Protein AF-A0A0S8GPL0-F1 (afdb_monomer_lite)

Structure (mmCIF, N/CA/C/O backbone):
data_AF-A0A0S8GPL0-F1
#
_entry.id   AF-A0A0S8GPL0-F1
#
loop_
_atom_site.group_PDB
_atom_site.id
_atom_site.type_symbol
_atom_site.label_atom_id
_atom_site.label_alt_id
_atom_site.label_comp_id
_atom_site.label_asym_id
_atom_site.label_entity_id
_atom_site.label_seq_id
_atom_site.pdbx_PDB_ins_code
_atom_site.Cartn_x
_atom_site.Cartn_y
_atom_site.Cartn_z
_atom_site.occupancy
_atom_site.B_iso_or_equiv
_atom_site.auth_seq_id
_atom_site.auth_comp_id
_atom_site.auth_asym_id
_atom_site.auth_atom_id
_atom_site.pdbx_PDB_model_num
ATOM 1 N N . MET A 1 1 ? -3.284 0.633 -14.620 1.00 72.38 1 MET A N 1
ATOM 2 C CA . MET A 1 1 ? -3.315 0.949 -13.178 1.00 72.38 1 MET A CA 1
ATOM 3 C C . MET A 1 1 ? -4.659 0.502 -12.635 1.00 72.38 1 MET A C 1
ATOM 5 O O . MET A 1 1 ? -5.671 0.895 -13.200 1.00 72.38 1 MET A O 1
ATOM 9 N N . VAL A 1 2 ? -4.668 -0.379 -11.635 1.00 86.50 2 VAL A N 1
ATOM 10 C CA . VAL A 1 2 ? -5.903 -0.843 -10.978 1.00 86.50 2 VAL A CA 1
ATOM 11 C C . VAL A 1 2 ? -6.303 0.210 -9.951 1.00 86.50 2 VAL A C 1
ATOM 13 O O . VAL A 1 2 ? -5.435 0.687 -9.233 1.00 86.50 2 VAL A O 1
ATOM 16 N N . THR A 1 3 ? -7.571 0.610 -9.884 1.00 92.25 3 THR A N 1
ATOM 17 C CA . THR A 1 3 ? -8.019 1.690 -8.990 1.00 92.25 3 THR A CA 1
ATOM 18 C C . THR A 1 3 ? -9.196 1.245 -8.128 1.00 92.25 3 THR A C 1
ATOM 20 O O . THR A 1 3 ? -9.976 0.376 -8.514 1.00 92.25 3 THR A O 1
ATOM 23 N N . LEU A 1 4 ? -9.327 1.853 -6.948 1.00 93.88 4 LEU A N 1
ATOM 24 C CA . LEU A 1 4 ? -10.461 1.680 -6.044 1.00 93.88 4 LEU A CA 1
ATOM 25 C C . LEU A 1 4 ? -11.096 3.046 -5.792 1.00 93.88 4 LEU A C 1
ATOM 27 O O . LEU A 1 4 ? -10.395 4.034 -5.578 1.00 93.88 4 LEU A O 1
ATOM 31 N N . LYS A 1 5 ? -12.429 3.114 -5.805 1.00 94.69 5 LYS A N 1
ATOM 32 C CA . LYS A 1 5 ? -13.142 4.369 -5.552 1.00 94.69 5 LYS A CA 1
ATOM 33 C C . LYS A 1 5 ? -12.848 4.889 -4.139 1.00 94.69 5 LYS A C 1
ATOM 35 O O . LYS A 1 5 ? -13.054 4.180 -3.149 1.00 94.69 5 LYS A O 1
ATOM 40 N N . ASP A 1 6 ? -12.433 6.153 -4.065 1.00 93.50 6 ASP A N 1
ATOM 41 C CA . ASP A 1 6 ? -12.004 6.832 -2.835 1.00 93.50 6 ASP A CA 1
ATOM 42 C C . ASP A 1 6 ? -10.872 6.078 -2.106 1.00 93.50 6 ASP A C 1
ATOM 44 O O . ASP A 1 6 ? -10.796 6.103 -0.876 1.00 93.50 6 ASP A O 1
ATOM 48 N N . GLY A 1 7 ? -10.059 5.336 -2.865 1.00 93.81 7 GLY A N 1
ATOM 49 C CA . GLY A 1 7 ? -8.844 4.684 -2.397 1.00 93.81 7 GLY A CA 1
ATOM 50 C C . GLY A 1 7 ? -7.597 5.468 -2.797 1.00 93.81 7 GLY A C 1
ATOM 51 O O . GLY A 1 7 ? -7.623 6.262 -3.740 1.00 93.81 7 GLY A O 1
ATOM 52 N N . ASP A 1 8 ? -6.520 5.211 -2.072 1.00 94.69 8 ASP A N 1
ATOM 53 C CA . ASP A 1 8 ? -5.157 5.614 -2.415 1.00 94.69 8 ASP A CA 1
ATOM 54 C C . ASP A 1 8 ? -4.350 4.355 -2.779 1.00 94.69 8 ASP A C 1
ATOM 56 O O . ASP A 1 8 ? -4.944 3.313 -3.060 1.00 94.69 8 ASP A O 1
ATOM 60 N N . PHE A 1 9 ? -3.023 4.422 -2.790 1.00 95.44 9 PHE A N 1
ATOM 61 C CA . PHE A 1 9 ? -2.147 3.315 -3.155 1.00 95.44 9 PHE A CA 1
ATOM 62 C C . PHE A 1 9 ? -1.194 2.923 -2.036 1.00 95.44 9 PHE A C 1
ATOM 64 O O . PHE A 1 9 ? -0.654 3.757 -1.312 1.00 95.44 9 PHE A O 1
ATOM 71 N N . LEU A 1 10 ? -0.908 1.625 -1.961 1.00 95.12 10 LEU A N 1
ATOM 72 C CA . LEU A 1 10 ? 0.299 1.155 -1.296 1.00 95.12 10 LEU A CA 1
ATOM 73 C C . LEU A 1 10 ? 1.510 1.680 -2.074 1.00 95.12 10 LEU A C 1
ATOM 75 O O . LEU A 1 10 ? 1.669 1.393 -3.259 1.00 95.12 10 LEU A O 1
ATOM 79 N N . ALA A 1 11 ? 2.343 2.463 -1.393 1.00 94.25 11 ALA A N 1
ATOM 80 C CA . ALA A 1 11 ? 3.465 3.186 -1.988 1.00 94.25 11 ALA A CA 1
ATOM 81 C C . ALA A 1 11 ? 4.831 2.704 -1.463 1.00 94.25 11 ALA A C 1
ATOM 83 O O . ALA A 1 11 ? 5.788 3.473 -1.383 1.00 94.25 11 ALA A O 1
ATOM 84 N N . GLU A 1 12 ? 4.931 1.431 -1.066 1.00 96.25 12 GLU A N 1
ATOM 85 C CA . GLU A 1 12 ? 6.222 0.828 -0.730 1.00 96.25 12 GLU A CA 1
ATOM 86 C C . GLU A 1 12 ? 7.065 0.673 -2.001 1.00 96.25 12 GLU A C 1
ATOM 88 O O . GLU A 1 12 ? 6.701 -0.087 -2.895 1.00 96.25 12 GLU A O 1
ATOM 93 N N . LEU A 1 13 ? 8.188 1.394 -2.070 1.00 97.06 13 LEU A N 1
ATOM 94 C CA . LEU A 1 13 ? 9.065 1.478 -3.242 1.00 97.06 13 LEU A CA 1
ATOM 95 C C . LEU A 1 13 ? 9.325 0.111 -3.899 1.00 97.06 13 LEU A C 1
ATOM 97 O O . LEU A 1 13 ? 9.660 -0.847 -3.203 1.00 97.06 13 LEU A O 1
ATOM 101 N N . ALA A 1 14 ? 9.209 0.053 -5.229 1.00 97.50 14 ALA A N 1
ATOM 102 C CA . ALA A 1 14 ? 9.420 -1.135 -6.068 1.00 97.50 14 ALA A CA 1
ATOM 103 C C . ALA A 1 14 ? 8.421 -2.297 -5.867 1.00 97.50 14 ALA A C 1
ATOM 105 O O . ALA A 1 14 ? 8.442 -3.256 -6.640 1.00 97.50 14 ALA A O 1
ATOM 106 N N . LYS A 1 15 ? 7.515 -2.231 -4.882 1.00 97.50 15 LYS A N 1
ATOM 107 C CA . LYS A 1 15 ? 6.478 -3.252 -4.651 1.00 97.50 15 LYS A CA 1
ATOM 108 C C . LYS A 1 15 ? 5.208 -2.961 -5.465 1.00 97.50 15 LYS A C 1
ATOM 110 O O . LYS A 1 15 ? 5.038 -1.833 -5.932 1.00 97.50 15 LYS A O 1
ATOM 115 N N . PRO A 1 16 ? 4.294 -3.939 -5.635 1.00 97.12 16 PRO A N 1
ATOM 116 C CA . PRO A 1 16 ? 3.051 -3.727 -6.371 1.00 97.12 16 PRO A CA 1
ATOM 117 C C . PRO A 1 16 ? 2.232 -2.547 -5.833 1.00 97.12 16 PRO A C 1
ATOM 119 O O . PRO A 1 16 ? 1.774 -2.560 -4.690 1.00 97.12 16 PRO A O 1
ATOM 122 N N . MET A 1 17 ? 1.999 -1.544 -6.682 1.00 96.94 17 MET A N 1
ATOM 123 C CA . MET A 1 17 ? 1.196 -0.364 -6.365 1.00 96.94 17 MET A CA 1
ATOM 124 C C . MET A 1 17 ? -0.299 -0.708 -6.421 1.00 96.94 17 MET A C 1
ATOM 126 O O . MET A 1 17 ? -0.999 -0.427 -7.399 1.00 96.94 17 MET A O 1
ATOM 130 N N . LEU A 1 18 ? -0.783 -1.383 -5.380 1.00 95.69 18 LEU A N 1
ATOM 131 C CA . LEU A 1 18 ? -2.178 -1.795 -5.252 1.00 95.69 18 LEU A CA 1
ATOM 132 C C . LEU A 1 18 ? -3.012 -0.724 -4.548 1.00 95.69 18 LEU A C 1
ATOM 134 O O . LEU A 1 18 ? -2.521 -0.094 -3.609 1.00 95.69 18 LEU A O 1
ATOM 138 N N . PRO A 1 19 ? -4.275 -0.529 -4.961 1.00 95.62 19 PRO A N 1
ATOM 139 C CA . PRO A 1 19 ? -5.142 0.417 -4.292 1.00 95.62 19 PRO A CA 1
ATOM 140 C C . PRO A 1 19 ? -5.517 -0.071 -2.884 1.00 95.62 19 PRO A C 1
ATOM 142 O O . PRO A 1 19 ? -5.835 -1.243 -2.680 1.00 95.62 19 PRO A O 1
ATOM 145 N N . SER A 1 20 ? -5.526 0.841 -1.919 1.00 95.38 20 SER A N 1
ATOM 146 C CA . SER A 1 20 ? -5.933 0.624 -0.532 1.00 95.38 20 SER A CA 1
ATOM 147 C C . SER A 1 20 ? -6.900 1.725 -0.094 1.00 95.38 20 SER A C 1
ATOM 149 O O . SER A 1 20 ? -7.046 2.754 -0.754 1.00 95.38 20 SER A O 1
ATOM 151 N N . LYS A 1 21 ? -7.619 1.515 1.010 1.00 94.75 21 LYS A N 1
ATOM 152 C CA . LYS A 1 21 ? -8.528 2.528 1.553 1.00 94.75 21 LYS A CA 1
ATOM 153 C C . LYS A 1 21 ? -8.222 2.782 3.014 1.00 94.75 21 LYS A C 1
ATOM 155 O O . LYS A 1 21 ? -8.416 1.908 3.855 1.00 94.75 21 LYS A O 1
ATOM 160 N N . GLU A 1 22 ? -7.792 4.000 3.308 1.00 93.75 22 GLU A N 1
ATOM 161 C CA . GLU A 1 22 ? -7.573 4.444 4.676 1.00 93.75 22 GLU A CA 1
ATOM 162 C C . GLU A 1 22 ? -8.880 4.932 5.306 1.00 93.75 22 GLU A C 1
ATOM 164 O O . GLU A 1 22 ? -9.626 5.724 4.726 1.00 93.75 22 GLU A O 1
ATOM 169 N N . ILE A 1 23 ? -9.156 4.472 6.526 1.00 92.81 23 ILE A N 1
ATOM 170 C CA . ILE A 1 23 ? -10.328 4.875 7.304 1.00 92.81 23 ILE A CA 1
AT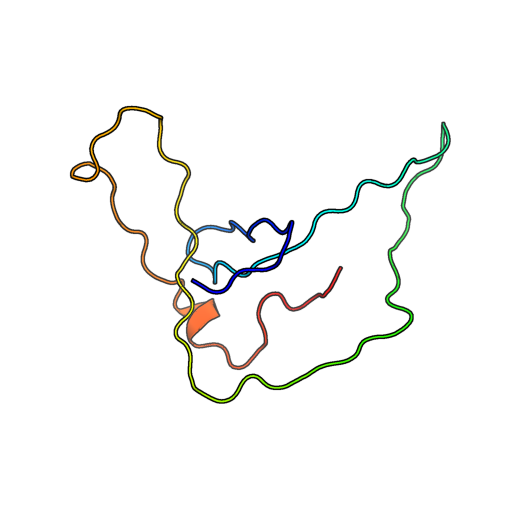OM 171 C C . ILE A 1 23 ? -9.846 5.461 8.626 1.00 92.81 23 ILE A C 1
ATOM 173 O O . ILE A 1 23 ? -9.083 4.839 9.362 1.00 92.81 23 ILE A O 1
ATOM 177 N N . LYS A 1 24 ? -10.321 6.666 8.948 1.00 93.44 24 LYS A N 1
ATOM 178 C CA . LYS A 1 24 ? -10.023 7.335 10.217 1.00 93.44 24 LYS A CA 1
ATOM 179 C C . LYS A 1 24 ? -11.091 6.980 11.244 1.00 93.44 24 LYS A C 1
ATOM 181 O O . LYS A 1 24 ? -12.276 7.203 11.009 1.00 93.44 24 LYS A O 1
ATOM 186 N N . ILE A 1 25 ? -10.659 6.462 12.390 1.00 94.00 25 ILE A N 1
ATOM 187 C CA . ILE A 1 25 ? -11.529 6.083 13.507 1.00 94.00 25 ILE A CA 1
ATOM 188 C C . ILE A 1 25 ? -11.193 6.981 14.696 1.00 94.00 25 ILE A C 1
ATOM 190 O O . ILE A 1 25 ? -10.030 7.120 15.070 1.00 94.00 25 ILE A O 1
ATOM 194 N N . ALA A 1 26 ? -12.211 7.604 15.289 1.00 95.94 26 ALA A N 1
ATOM 195 C CA . ALA A 1 26 ? -12.037 8.394 16.499 1.00 95.94 26 ALA A CA 1
ATOM 196 C C . ALA A 1 26 ? -11.744 7.470 17.690 1.00 95.94 26 ALA A C 1
ATOM 198 O O . ALA A 1 26 ? -12.537 6.582 18.003 1.00 95.94 26 ALA A O 1
ATOM 199 N N . LEU A 1 27 ? -10.619 7.704 18.365 1.00 95.88 27 LEU A N 1
ATOM 200 C CA . LEU A 1 27 ? -10.256 6.999 19.590 1.00 95.88 27 LEU A CA 1
ATOM 201 C C . LEU A 1 27 ? -10.596 7.863 20.806 1.00 95.88 27 LEU A C 1
ATOM 203 O O . LEU A 1 27 ? -10.225 9.041 20.830 1.00 95.88 27 LEU A O 1
ATOM 207 N N . PRO A 1 28 ? -11.280 7.310 21.822 1.00 95.75 28 PRO A N 1
ATOM 208 C CA . PRO A 1 28 ? -11.495 8.021 23.071 1.00 95.75 28 PRO A CA 1
ATOM 209 C C . PRO A 1 28 ? -10.171 8.410 23.733 1.00 95.75 28 PRO A C 1
ATOM 211 O O . PRO A 1 28 ? -9.166 7.704 23.625 1.00 95.75 28 PRO A O 1
ATOM 214 N N . SER A 1 29 ? -10.185 9.531 24.456 1.00 96.00 29 SER A N 1
ATOM 215 C CA . SER A 1 29 ? -9.005 10.005 25.180 1.00 96.00 29 SER A CA 1
ATOM 216 C C . SER A 1 29 ? -8.488 8.933 26.143 1.00 96.00 29 SER A C 1
ATOM 218 O O . SER A 1 29 ? -9.260 8.337 26.893 1.00 96.00 29 SER A O 1
ATOM 220 N N . GLY A 1 30 ? -7.179 8.680 26.103 1.00 95.94 30 GLY A N 1
ATOM 221 C CA . GLY A 1 30 ? -6.516 7.676 26.937 1.00 95.94 30 GLY A CA 1
ATOM 222 C C . GLY A 1 30 ? -6.658 6.224 26.462 1.00 95.94 30 GLY A C 1
ATOM 223 O O . GLY A 1 30 ? -6.131 5.338 27.129 1.00 95.94 30 GLY A O 1
ATOM 224 N N . MET A 1 31 ? -7.327 5.955 25.335 1.00 95.62 31 MET A N 1
ATOM 225 C CA . MET A 1 31 ? -7.391 4.610 24.751 1.00 95.62 31 MET A CA 1
ATOM 226 C C . MET A 1 31 ? -6.315 4.390 23.683 1.00 95.62 31 MET A C 1
ATOM 228 O O . MET A 1 31 ? -5.917 5.312 22.974 1.00 95.62 31 MET A O 1
ATOM 232 N N . ALA A 1 32 ? -5.887 3.136 23.542 1.00 94.88 32 ALA A N 1
ATOM 233 C CA . ALA A 1 32 ? -4.976 2.683 22.498 1.00 94.88 32 ALA A CA 1
ATOM 234 C C . ALA A 1 32 ? -5.637 1.586 21.656 1.00 94.88 32 ALA A C 1
ATOM 236 O O . ALA A 1 32 ? -6.384 0.753 22.175 1.00 94.88 32 ALA A O 1
ATOM 237 N N . VAL A 1 33 ? -5.337 1.563 20.357 1.00 94.06 33 VAL A N 1
ATOM 238 C CA . VAL A 1 33 ? -5.733 0.455 19.478 1.00 94.06 33 VAL A CA 1
ATOM 239 C C . VAL A 1 33 ? -4.894 -0.765 19.831 1.00 94.06 33 VAL A C 1
ATOM 241 O O . VAL A 1 33 ? -3.669 -0.695 19.826 1.00 94.06 33 VAL A O 1
ATOM 244 N N . MET A 1 34 ? -5.556 -1.882 20.128 1.00 94.12 34 MET A N 1
ATOM 245 C CA . MET A 1 34 ? -4.883 -3.151 20.424 1.00 94.12 34 MET A CA 1
ATOM 246 C C . MET A 1 34 ? -4.783 -4.045 19.192 1.00 94.12 34 MET A C 1
ATOM 248 O O . MET A 1 34 ? -3.730 -4.610 18.917 1.00 94.12 34 MET A O 1
ATOM 252 N N . SER A 1 35 ? -5.879 -4.185 18.447 1.00 93.12 35 SER A N 1
ATOM 253 C CA . SER A 1 35 ? -5.919 -4.974 17.216 1.00 93.12 35 SER A CA 1
ATOM 254 C C . SER A 1 35 ? -7.109 -4.568 16.353 1.00 93.12 35 SER A C 1
ATOM 256 O O . SER A 1 35 ? -8.083 -4.004 16.856 1.00 93.12 35 SER A O 1
ATOM 258 N N . VAL A 1 36 ? -7.027 -4.888 15.064 1.00 93.62 36 VAL A N 1
ATOM 259 C CA . VAL A 1 36 ? -8.152 -4.863 14.127 1.00 93.62 36 VAL A CA 1
ATOM 260 C C . VAL A 1 36 ? -8.438 -6.308 13.735 1.00 93.62 36 VAL A C 1
ATOM 262 O O . VAL A 1 36 ? -7.515 -7.070 13.452 1.00 93.62 36 VAL A O 1
ATOM 265 N N . GLN A 1 37 ? -9.709 -6.702 13.754 1.00 94.69 37 GLN A N 1
ATOM 266 C CA . GLN A 1 37 ? -10.138 -8.050 13.394 1.00 94.69 37 GLN A CA 1
ATOM 267 C C . GLN A 1 37 ? -11.099 -7.984 12.213 1.00 94.69 37 GLN A C 1
ATOM 269 O O . GLN A 1 37 ? -12.074 -7.232 12.230 1.00 94.69 37 GLN A O 1
ATOM 274 N N . VAL A 1 38 ? -10.826 -8.793 11.193 1.00 94.31 38 VAL A N 1
ATOM 275 C CA . VAL A 1 38 ? -11.703 -8.942 10.031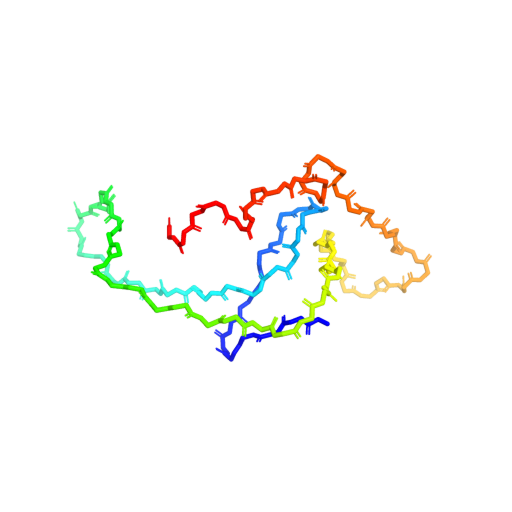 1.00 94.31 38 VAL A CA 1
ATOM 276 C C . VAL A 1 38 ? -12.795 -9.941 10.397 1.00 94.31 38 VAL A C 1
ATOM 278 O O . VAL A 1 38 ? -12.525 -11.131 10.531 1.00 94.31 38 VAL A O 1
ATOM 281 N N . ALA A 1 39 ? -14.022 -9.456 10.583 1.00 96.25 39 ALA A N 1
ATOM 282 C CA . ALA A 1 39 ? -15.156 -10.312 10.932 1.00 96.25 39 ALA A CA 1
ATOM 283 C C . ALA A 1 39 ? -15.687 -11.118 9.733 1.00 96.25 39 ALA A C 1
ATOM 285 O O . ALA A 1 39 ? -16.163 -12.235 9.909 1.00 96.25 39 ALA A O 1
ATOM 286 N N . ASN A 1 40 ? -15.613 -10.556 8.522 1.00 96.06 40 ASN A N 1
ATOM 287 C CA . ASN A 1 40 ? -16.026 -11.214 7.285 1.00 96.06 40 ASN A CA 1
ATOM 288 C C . ASN A 1 40 ? -15.239 -10.664 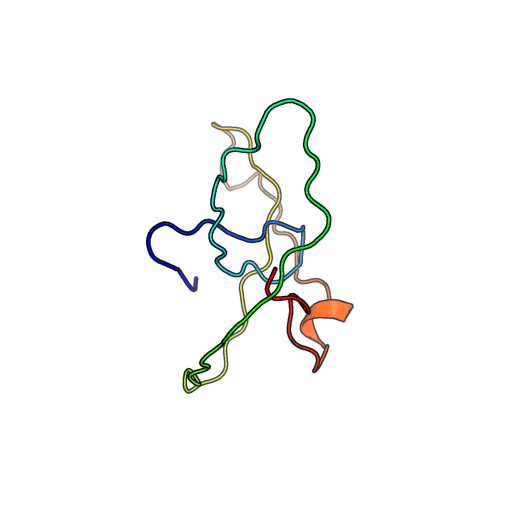6.083 1.00 96.06 40 ASN A C 1
ATOM 290 O O . ASN A 1 40 ? -14.800 -9.512 6.101 1.00 96.06 40 ASN A O 1
ATOM 294 N N . THR A 1 41 ? -15.080 -11.479 5.042 1.00 95.38 41 THR A N 1
ATOM 295 C CA . THR A 1 41 ? -14.458 -11.099 3.771 1.00 95.38 41 THR A CA 1
ATOM 296 C C . THR A 1 41 ? -15.089 -11.891 2.631 1.00 95.38 41 THR A C 1
ATOM 298 O O . THR A 1 41 ? -15.310 -13.094 2.746 1.00 95.38 41 THR A O 1
ATOM 301 N N . GLU A 1 42 ? -15.351 -11.210 1.523 1.00 96.06 42 GLU A N 1
ATOM 302 C CA . GLU A 1 42 ? -15.753 -11.821 0.260 1.00 96.06 42 GLU A CA 1
ATOM 303 C C . GLU A 1 42 ? -14.658 -11.544 -0.768 1.00 96.06 42 GLU A C 1
ATOM 305 O O . GLU A 1 42 ? -14.007 -10.495 -0.732 1.00 96.06 42 GLU A O 1
ATOM 310 N N . LYS A 1 43 ? -14.418 -12.511 -1.651 1.00 92.44 43 LYS A N 1
ATOM 311 C CA . LYS A 1 43 ? -13.402 -12.420 -2.698 1.00 92.44 43 LYS A CA 1
ATOM 312 C C . LYS A 1 43 ? -14.036 -12.758 -4.032 1.00 92.44 43 LYS A C 1
ATOM 314 O O . LYS A 1 43 ? -14.775 -13.734 -4.132 1.00 92.44 43 LYS A O 1
ATOM 319 N N . GLU A 1 44 ? -13.683 -11.977 -5.038 1.00 94.44 44 GLU A N 1
ATOM 320 C CA . GLU A 1 44 ? -14.060 -12.202 -6.425 1.00 94.44 44 GLU A CA 1
ATOM 321 C C . GLU A 1 44 ? -12.790 -12.231 -7.273 1.00 94.44 44 GLU A C 1
ATOM 323 O O . GLU A 1 44 ? -11.873 -11.432 -7.068 1.00 94.44 44 GLU A O 1
ATOM 328 N N . GLU A 1 45 ? -12.720 -13.190 -8.189 1.00 93.00 45 GLU A N 1
ATOM 329 C CA . GLU A 1 45 ? -11.591 -13.327 -9.097 1.00 93.00 45 GLU A CA 1
ATOM 330 C C . GLU A 1 45 ? -11.782 -12.411 -10.306 1.00 93.00 45 GLU A C 1
ATOM 332 O O . GLU A 1 45 ? -12.814 -12.441 -10.976 1.00 93.00 45 GLU A O 1
ATOM 337 N N . ILE A 1 46 ? -10.766 -11.602 -10.598 1.00 90.94 46 ILE A N 1
ATOM 338 C CA . ILE A 1 46 ? -10.730 -10.775 -11.801 1.00 90.94 46 ILE A CA 1
ATOM 339 C C . ILE A 1 46 ? -10.014 -11.585 -12.877 1.00 90.94 46 ILE A C 1
ATOM 341 O O . ILE A 1 46 ? -8.821 -11.850 -12.760 1.00 90.94 46 ILE A O 1
ATOM 345 N N . ALA A 1 47 ? -10.744 -11.986 -13.917 1.00 94.12 47 ALA A N 1
ATOM 346 C CA . ALA A 1 47 ? -10.205 -12.839 -14.968 1.00 94.12 47 ALA A CA 1
ATOM 347 C C . ALA A 1 47 ? -9.047 -12.169 -15.729 1.00 94.12 47 ALA A C 1
ATOM 349 O O . ALA A 1 47 ? -9.189 -11.055 -16.231 1.00 94.12 47 ALA A O 1
ATOM 350 N N . GLY A 1 48 ? -7.940 -12.896 -15.884 1.00 92.62 48 GLY A N 1
ATOM 351 C CA . GLY A 1 48 ? -6.770 -12.475 -16.653 1.00 92.62 48 GLY A CA 1
ATOM 352 C C . GLY A 1 48 ? -5.475 -12.523 -15.846 1.00 92.62 48 GLY A C 1
ATOM 353 O O . GLY A 1 48 ? -5.463 -12.870 -14.669 1.00 92.62 48 GLY A O 1
ATOM 354 N N . GLU A 1 49 ? -4.377 -12.156 -16.501 1.00 92.62 49 GLU A N 1
ATOM 355 C CA . GLU A 1 49 ? -3.064 -12.009 -15.876 1.00 92.62 49 GLU A CA 1
ATOM 356 C C . GLU A 1 49 ? -2.621 -10.552 -15.983 1.00 92.62 49 GLU A C 1
ATOM 358 O O . GLU A 1 49 ? -2.713 -9.931 -17.046 1.00 92.62 49 GLU A O 1
ATOM 363 N N . TYR A 1 50 ? -2.149 -9.994 -14.869 1.00 92.69 50 TYR A N 1
ATOM 364 C CA . TYR A 1 50 ? -1.803 -8.582 -14.771 1.00 92.69 50 TYR A CA 1
ATOM 365 C C . TYR A 1 50 ? -0.427 -8.412 -14.140 1.00 92.69 50 TYR A C 1
ATOM 367 O O . TYR A 1 50 ? -0.172 -8.894 -13.038 1.00 92.69 50 TYR A O 1
ATOM 375 N N . HIS A 1 51 ? 0.437 -7.653 -14.810 1.00 94.12 51 HIS A N 1
ATOM 376 C CA . HIS A 1 51 ? 1.693 -7.194 -14.234 1.00 94.12 51 HIS A CA 1
ATOM 377 C C . HIS A 1 51 ? 1.468 -5.829 -13.572 1.00 94.12 51 HIS A C 1
ATOM 379 O O . HIS A 1 51 ? 1.317 -4.809 -14.249 1.00 94.12 51 HIS A O 1
ATOM 385 N N . ILE A 1 52 ? 1.347 -5.821 -12.243 1.00 95.31 52 ILE A N 1
ATOM 386 C CA . ILE A 1 52 ? 1.005 -4.612 -11.483 1.00 95.31 52 ILE A CA 1
ATOM 387 C C . ILE A 1 52 ? 2.176 -3.627 -11.510 1.00 95.31 52 ILE A C 1
ATOM 389 O O . ILE A 1 52 ? 3.324 -4.009 -11.318 1.00 95.31 52 ILE A O 1
ATOM 393 N N . PHE A 1 53 ? 1.889 -2.346 -11.732 1.00 96.12 53 PHE A N 1
ATOM 394 C CA . PHE A 1 53 ? 2.911 -1.299 -11.771 1.00 96.12 53 PHE A CA 1
ATOM 395 C C . PHE A 1 53 ? 3.633 -1.169 -10.412 1.00 96.12 53 PHE A C 1
ATOM 397 O O . PHE A 1 53 ? 2.944 -1.182 -9.387 1.00 96.12 53 PHE A O 1
ATOM 404 N N . PRO A 1 54 ? 4.973 -1.044 -10.374 1.00 97.25 54 PRO A N 1
ATOM 405 C CA . PRO A 1 54 ? 5.714 -0.891 -9.125 1.00 97.25 54 PRO A CA 1
ATOM 406 C C . PRO A 1 54 ? 5.572 0.526 -8.566 1.00 97.25 54 PRO A C 1
ATOM 408 O O . PRO A 1 54 ? 5.608 1.508 -9.314 1.00 97.25 54 PRO A O 1
ATOM 411 N N . ALA A 1 55 ? 5.441 0.657 -7.248 1.00 97.06 55 ALA A N 1
ATOM 412 C CA . ALA A 1 55 ? 5.362 1.963 -6.609 1.00 97.06 55 ALA A CA 1
ATOM 413 C C . ALA A 1 55 ? 6.666 2.754 -6.800 1.00 97.06 55 ALA A C 1
ATOM 415 O O . ALA A 1 55 ? 7.766 2.249 -6.563 1.00 97.06 55 ALA A O 1
ATOM 416 N N . GLN A 1 56 ? 6.514 4.010 -7.216 1.00 95.69 56 GLN A N 1
ATOM 417 C CA . GLN A 1 56 ? 7.604 4.932 -7.530 1.00 95.69 56 GLN A CA 1
ATOM 418 C C . GLN A 1 56 ? 7.827 5.923 -6.378 1.00 95.69 56 GLN A C 1
ATOM 420 O O . GLN A 1 56 ? 6.898 6.190 -5.608 1.00 95.69 56 GLN A O 1
ATOM 425 N N . PRO A 1 57 ? 9.034 6.495 -6.237 1.00 93.69 57 PRO A N 1
ATOM 426 C CA . PRO A 1 57 ? 9.281 7.509 -5.223 1.00 93.69 57 PRO A CA 1
ATOM 427 C C . PRO A 1 57 ? 8.502 8.801 -5.532 1.00 93.69 57 PRO A C 1
ATOM 429 O O . PRO A 1 57 ? 8.225 9.101 -6.696 1.00 93.69 57 PRO A O 1
ATOM 432 N N . PRO A 1 58 ? 8.166 9.611 -4.511 1.00 91.25 58 PRO A N 1
ATOM 433 C CA . PRO A 1 58 ? 7.528 10.899 -4.736 1.00 91.25 58 PRO A CA 1
ATOM 434 C C . PRO A 1 58 ? 8.448 11.823 -5.541 1.00 91.25 58 PRO A C 1
ATOM 436 O O . PRO A 1 58 ? 9.635 11.963 -5.243 1.00 91.25 58 PRO A O 1
ATOM 439 N N . VAL A 1 59 ? 7.876 12.508 -6.528 1.00 89.44 59 VAL A N 1
ATOM 440 C CA . VAL A 1 59 ? 8.594 13.462 -7.381 1.00 89.44 59 VAL A CA 1
ATOM 441 C C . VAL A 1 59 ? 8.274 14.881 -6.926 1.00 89.44 59 VAL A C 1
ATOM 443 O O . VAL A 1 59 ? 7.126 15.206 -6.610 1.00 89.44 59 VAL A O 1
ATOM 446 N N . LYS A 1 60 ? 9.286 15.757 -6.871 1.00 88.81 60 LYS A N 1
ATOM 447 C CA . LYS A 1 60 ? 9.040 17.169 -6.550 1.00 88.81 60 LYS A CA 1
ATOM 448 C C . LYS A 1 60 ? 8.263 17.818 -7.690 1.00 88.81 60 LYS A C 1
ATOM 450 O O . LYS A 1 60 ? 8.597 17.653 -8.860 1.00 88.81 60 LYS A O 1
ATOM 455 N N . ILE A 1 61 ? 7.278 18.629 -7.327 1.00 88.69 61 ILE A N 1
ATOM 456 C CA . ILE A 1 61 ? 6.497 19.416 -8.280 1.00 88.69 61 ILE A CA 1
ATOM 457 C C . ILE A 1 61 ? 7.447 20.318 -9.087 1.00 88.69 61 ILE A C 1
ATOM 459 O O . ILE A 1 61 ? 8.241 21.056 -8.503 1.00 88.69 61 ILE A O 1
ATOM 463 N N . GLY A 1 62 ? 7.361 20.260 -10.419 1.00 85.62 62 GLY A N 1
ATOM 464 C CA . GLY A 1 62 ? 8.157 21.086 -11.335 1.00 85.62 62 GLY A CA 1
ATOM 465 C C . GLY A 1 62 ? 9.438 20.441 -11.878 1.00 85.62 62 GLY A C 1
ATOM 466 O O . GLY A 1 62 ? 10.119 21.079 -12.678 1.00 85.62 62 GLY A O 1
ATOM 467 N N . LEU A 1 63 ? 9.769 19.202 -11.492 1.00 83.81 63 LEU A N 1
ATOM 468 C CA . LEU A 1 63 ? 10.727 18.390 -12.253 1.00 83.81 63 LEU A CA 1
ATOM 469 C C . LEU A 1 63 ? 10.093 17.952 -13.580 1.00 83.81 63 LEU A C 1
ATOM 471 O O . LEU A 1 63 ? 8.917 17.598 -13.612 1.00 83.81 63 LEU A O 1
ATOM 475 N N . SER A 1 64 ? 10.868 17.982 -14.664 1.00 77.50 64 SER A N 1
ATOM 476 C CA . SER A 1 64 ? 10.463 17.380 -15.936 1.00 77.50 64 SER A CA 1
ATOM 477 C C . SER A 1 64 ? 10.619 15.859 -15.888 1.00 77.50 64 SER A C 1
ATOM 479 O O . SER A 1 64 ? 11.546 15.354 -15.252 1.00 77.50 64 SER A O 1
ATOM 481 N N . ASP A 1 65 ? 9.747 15.146 -16.606 1.00 71.56 65 ASP A N 1
ATOM 482 C CA . ASP A 1 65 ? 9.713 13.675 -16.650 1.00 71.56 65 ASP A CA 1
ATOM 483 C C . ASP A 1 65 ? 11.044 13.050 -17.105 1.00 71.56 65 ASP A C 1
ATOM 485 O O . ASP A 1 65 ? 11.405 11.971 -16.653 1.00 71.56 65 ASP A O 1
ATOM 489 N N . GLU A 1 66 ? 11.827 13.755 -17.929 1.00 74.00 66 GLU A N 1
ATOM 490 C CA . GLU A 1 66 ? 13.160 13.316 -18.382 1.00 74.00 66 GLU A CA 1
ATOM 491 C C . GLU A 1 66 ? 14.188 13.164 -17.245 1.00 74.00 66 GLU A C 1
ATOM 493 O O . GLU A 1 66 ? 15.243 12.573 -17.451 1.00 74.00 66 GLU A O 1
ATOM 498 N N . ASN A 1 67 ? 13.899 13.698 -16.055 1.00 74.31 67 ASN A N 1
ATOM 499 C CA . ASN A 1 67 ? 14.770 13.630 -14.879 1.00 74.31 67 ASN A CA 1
ATOM 500 C C . ASN A 1 67 ? 14.239 12.682 -13.790 1.00 74.31 67 ASN A C 1
ATOM 502 O O . ASN A 1 67 ? 14.703 12.748 -12.647 1.00 74.31 67 ASN A O 1
ATOM 506 N N . VAL A 1 68 ? 13.237 11.854 -14.099 1.00 84.06 68 VAL A N 1
ATOM 507 C CA . VAL A 1 68 ? 12.668 10.890 -13.152 1.00 84.06 68 VAL A CA 1
ATOM 508 C C . VAL A 1 68 ? 13.077 9.485 -13.569 1.00 84.06 68 VAL A C 1
ATOM 510 O O . VAL A 1 68 ? 12.552 8.933 -14.533 1.00 84.06 68 VAL A O 1
ATOM 513 N N . ASP A 1 69 ? 14.007 8.901 -12.818 1.00 89.00 69 ASP A N 1
ATOM 514 C CA . ASP A 1 69 ? 14.392 7.508 -13.014 1.00 89.00 69 ASP A CA 1
ATOM 515 C C . ASP A 1 69 ? 13.230 6.582 -12.639 1.00 89.00 69 ASP A C 1
ATOM 517 O O . ASP A 1 69 ? 12.618 6.717 -11.574 1.00 89.00 69 ASP A O 1
ATOM 521 N N . PHE A 1 70 ? 12.946 5.619 -13.514 1.00 93.31 70 PHE A N 1
ATOM 522 C CA . PHE A 1 70 ? 11.988 4.563 -13.230 1.00 93.31 70 PHE A CA 1
ATOM 523 C C . PHE A 1 70 ? 12.614 3.519 -12.304 1.00 93.31 70 PHE A C 1
ATOM 525 O O . PHE A 1 70 ? 13.710 3.012 -12.552 1.00 93.31 70 PHE A O 1
ATOM 532 N N . VAL A 1 71 ? 11.897 3.183 -11.239 1.00 96.12 71 VAL A N 1
ATOM 533 C CA . VAL A 1 71 ? 12.274 2.120 -10.315 1.00 96.12 71 VAL A CA 1
ATOM 534 C C . VAL A 1 71 ? 11.621 0.822 -10.766 1.00 96.12 71 VAL A C 1
ATOM 536 O O . VAL A 1 71 ? 10.395 0.691 -10.747 1.00 96.12 71 VAL A O 1
ATOM 539 N N . GLU A 1 72 ? 12.463 -0.132 -11.155 1.00 97.38 72 GLU A N 1
ATOM 540 C CA . GLU A 1 72 ? 12.051 -1.470 -11.577 1.00 97.38 72 GLU A CA 1
ATOM 541 C C . GLU A 1 72 ? 11.387 -2.270 -10.438 1.00 97.38 72 GLU A C 1
ATOM 543 O O . GLU A 1 72 ? 11.667 -2.017 -9.261 1.00 97.38 72 GLU A O 1
ATOM 548 N N . PRO A 1 73 ? 10.526 -3.254 -10.765 1.00 97.94 73 PRO A N 1
ATOM 549 C CA . PRO A 1 73 ? 9.894 -4.129 -9.783 1.00 97.94 73 PRO A CA 1
ATOM 550 C C . PRO A 1 73 ? 10.893 -4.864 -8.883 1.00 97.94 73 PRO A C 1
ATOM 552 O O . PRO A 1 73 ? 11.903 -5.398 -9.346 1.00 97.94 73 PRO A O 1
ATOM 555 N N . ASP A 1 74 ? 10.565 -4.972 -7.596 1.00 98.12 74 ASP A N 1
ATOM 556 C CA . ASP A 1 74 ? 11.290 -5.836 -6.668 1.00 98.12 74 ASP A CA 1
ATOM 557 C C . ASP A 1 74 ? 11.126 -7.305 -7.093 1.00 98.12 74 ASP A C 1
ATOM 559 O O . ASP A 1 74 ? 10.035 -7.880 -7.027 1.00 98.12 74 ASP A O 1
ATOM 563 N N . ASN A 1 75 ? 12.225 -7.924 -7.524 1.00 97.25 75 ASN A N 1
ATOM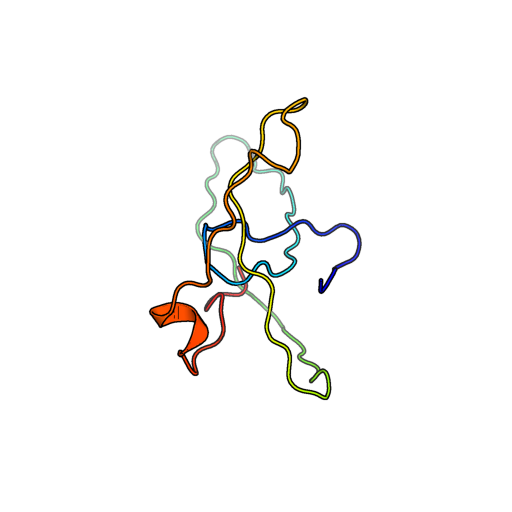 564 C CA . ASN A 1 75 ? 12.219 -9.280 -8.059 1.00 97.25 75 ASN A CA 1
ATOM 565 C C . ASN A 1 75 ? 11.749 -10.328 -7.033 1.00 97.25 75 ASN A C 1
ATOM 567 O O . ASN A 1 75 ? 11.055 -11.275 -7.406 1.00 97.25 75 ASN A O 1
ATOM 571 N N . GLU A 1 76 ? 12.079 -10.171 -5.748 1.00 96.88 76 GLU A N 1
ATOM 572 C CA . GLU A 1 76 ? 11.668 -11.133 -4.717 1.00 96.88 76 GLU A CA 1
ATOM 573 C C . GLU A 1 76 ? 10.151 -11.094 -4.496 1.00 96.88 76 GLU A C 1
ATOM 575 O O . GLU A 1 76 ? 9.519 -12.140 -4.324 1.00 96.88 76 GLU A O 1
ATOM 580 N N . ILE A 1 77 ? 9.548 -9.902 -4.556 1.00 97.12 77 ILE A N 1
ATOM 581 C CA . ILE A 1 77 ? 8.098 -9.729 -4.404 1.00 97.12 77 ILE A CA 1
ATOM 582 C C . ILE A 1 77 ? 7.350 -10.183 -5.659 1.00 97.12 77 ILE A C 1
ATOM 584 O O . ILE A 1 77 ? 6.363 -10.909 -5.551 1.00 97.12 77 ILE A O 1
ATOM 588 N N . TYR A 1 78 ? 7.811 -9.793 -6.846 1.00 96.69 78 TYR A N 1
ATOM 589 C CA . TYR A 1 78 ? 7.108 -10.069 -8.103 1.00 96.69 78 TYR A CA 1
ATOM 590 C C . TYR A 1 78 ? 7.250 -11.511 -8.595 1.00 96.69 78 TYR A C 1
ATOM 592 O O . TYR A 1 78 ? 6.376 -11.996 -9.311 1.00 96.69 78 TYR A O 1
ATOM 600 N N . SER A 1 79 ? 8.313 -12.209 -8.193 1.00 96.25 79 SER A N 1
ATOM 601 C CA . SER A 1 79 ? 8.482 -13.641 -8.469 1.00 96.25 79 SER A CA 1
ATOM 602 C C . SER A 1 79 ? 7.803 -14.537 -7.422 1.00 96.25 79 SER A C 1
ATOM 604 O O . SER A 1 79 ? 7.849 -15.765 -7.530 1.00 96.25 79 SER A O 1
ATOM 606 N N . SER A 1 80 ? 7.186 -13.951 -6.392 1.00 95.81 80 SER A N 1
ATOM 607 C CA . SER A 1 80 ? 6.502 -14.690 -5.334 1.00 95.81 80 SER A CA 1
ATOM 608 C C . SER A 1 80 ? 5.134 -15.202 -5.785 1.00 95.81 80 SER A C 1
ATOM 610 O O . SER A 1 80 ? 4.376 -14.514 -6.459 1.00 95.81 80 SER A O 1
ATOM 612 N N . SER A 1 81 ? 4.773 -16.403 -5.329 1.00 93.62 81 SER A N 1
ATOM 613 C CA . SER A 1 81 ? 3.406 -16.938 -5.441 1.00 93.62 81 SER A CA 1
ATOM 614 C C . SER A 1 81 ? 2.503 -16.530 -4.270 1.00 93.62 81 SER A C 1
ATOM 616 O O . SER A 1 81 ? 1.320 -16.869 -4.253 1.00 93.62 81 SER A O 1
ATOM 618 N N . GLN A 1 82 ? 3.047 -15.834 -3.267 1.00 94.62 82 GLN A N 1
ATOM 619 C CA . GLN A 1 82 ? 2.273 -15.330 -2.136 1.00 94.62 82 GLN A CA 1
ATOM 620 C C . GLN A 1 82 ? 1.606 -13.996 -2.492 1.00 94.62 82 GLN A C 1
ATOM 622 O O . GLN A 1 82 ? 2.240 -13.155 -3.130 1.00 94.62 82 GLN A O 1
ATOM 627 N N . PRO A 1 83 ? 0.361 -13.756 -2.044 1.00 92.62 83 PRO A N 1
ATOM 628 C CA . PRO A 1 83 ? -0.307 -12.485 -2.281 1.00 92.62 83 PRO A CA 1
ATOM 629 C C . PRO A 1 83 ? 0.434 -11.336 -1.586 1.00 92.62 83 PRO A C 1
ATOM 631 O O . PRO A 1 83 ? 0.885 -11.462 -0.443 1.00 92.62 83 PRO A O 1
ATOM 634 N N . TYR A 1 84 ? 0.504 -10.197 -2.271 1.00 94.25 84 TYR A N 1
ATOM 635 C CA . TYR A 1 84 ? 0.978 -8.933 -1.720 1.00 94.25 84 TYR A CA 1
ATOM 636 C C . TYR A 1 84 ? -0.184 -7.923 -1.652 1.00 94.25 84 TYR A C 1
ATOM 638 O O . TYR A 1 84 ? -0.937 -7.828 -2.619 1.00 94.25 84 TYR A O 1
ATOM 646 N N . PRO A 1 85 ? -0.325 -7.147 -0.562 1.00 94.88 85 PRO A N 1
ATOM 647 C CA . PRO A 1 85 ? 0.262 -7.418 0.748 1.00 94.88 85 PRO A CA 1
ATOM 648 C C . PRO A 1 85 ? -0.316 -8.715 1.340 1.00 94.88 85 PRO A C 1
ATOM 650 O O . PRO A 1 85 ? -1.396 -9.171 0.971 1.00 94.88 85 PRO A O 1
ATOM 653 N N . SER A 1 86 ? 0.392 -9.311 2.298 1.00 91.19 86 SER A N 1
ATOM 654 C CA . SER A 1 86 ? -0.036 -10.574 2.920 1.00 91.19 86 SER A CA 1
ATOM 655 C C . SER A 1 86 ? -1.180 -10.415 3.929 1.00 91.19 86 SER A C 1
ATOM 657 O O . SER A 1 86 ? -1.800 -11.404 4.322 1.00 91.19 86 SER A O 1
ATOM 659 N N . LYS A 1 87 ? -1.468 -9.181 4.365 1.00 90.94 87 LYS A N 1
ATOM 660 C CA . LYS A 1 87 ? -2.509 -8.847 5.345 1.00 90.94 87 LYS A CA 1
ATOM 661 C C . LYS A 1 87 ? -3.509 -7.858 4.761 1.00 90.94 87 LYS A C 1
ATOM 663 O O . LYS A 1 87 ? -3.136 -6.978 3.995 1.00 90.94 87 LYS A O 1
ATOM 668 N N . LEU A 1 88 ? -4.768 -8.005 5.170 1.00 88.88 88 LEU A N 1
ATOM 669 C CA . LEU A 1 88 ? -5.868 -7.1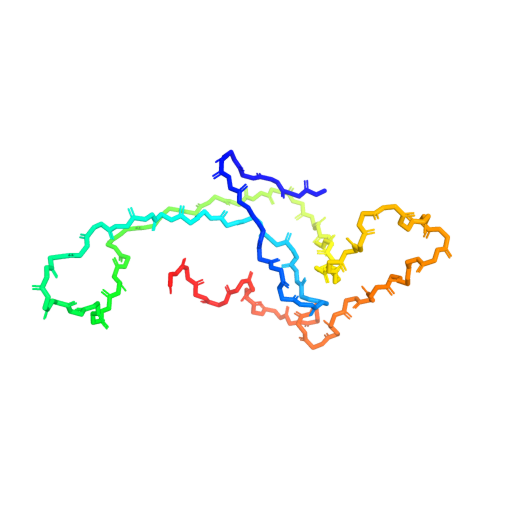42 4.737 1.00 88.88 88 LEU A CA 1
ATOM 670 C C . LEU A 1 88 ? -5.982 -5.847 5.563 1.00 88.88 88 LEU A C 1
ATOM 672 O O . LEU A 1 88 ? -6.455 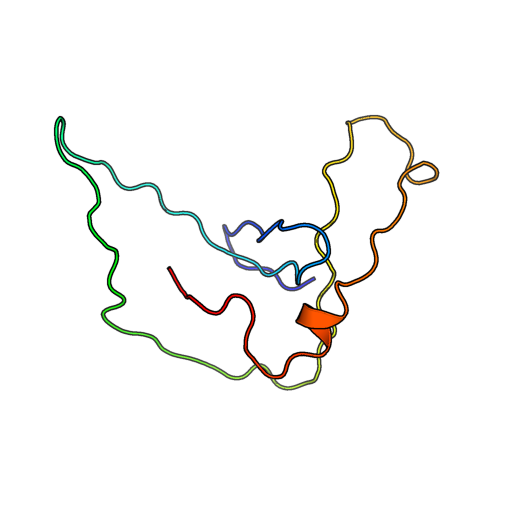-4.843 5.038 1.00 88.88 88 LEU A O 1
ATOM 676 N N . VAL A 1 89 ? -5.581 -5.887 6.841 1.00 88.56 89 VAL A N 1
ATOM 677 C CA . VAL A 1 89 ? -5.610 -4.779 7.816 1.00 88.56 89 VAL A CA 1
ATOM 678 C C . VAL A 1 89 ? -4.378 -4.803 8.711 1.00 88.56 89 VAL A C 1
ATOM 680 O O . VAL A 1 89 ? -3.783 -5.901 8.866 1.00 88.56 89 VAL A O 1
#

Foldseek 3Di:
DDEDVCWAFDQDAQEFTDTDHDDDDDDPPPDDDDDDDDPDDDDDDDDDDDDGQGHADDDDPPDDPVPGDDGHHDCVRRVDPADPPNDND

Secondary structure (DSSP, 8-state):
----TT-EE---TTSB--EE-----PPPTT-----------------S---PPBPPPPPPTT--GGG-------HHHHT-SS-SSS---

pLDDT: mean 92.86, std 5.49, range [71.56, 98.12]

Sequence (89 aa):
MVTLKDGDFLAELAKPMLPSKEIKIALPSGMAVMSVQVANTEKEEIAGEYHIFPAQPPVKIGLSDENVDFVEPDNEIYSSSQPYPSKLV

Radius of gyration: 16.89 Å; chains: 1; bounding box: 31×38×45 Å